Protein AF-A0A3B9NC75-F1 (afdb_monomer_lite)

Foldseek 3Di:
DDPVVVVVVVLVVLLVLLVVLQVVLVVLVVCLVVQLVVVCVFPDPNVVSVVCSPVVSVLSNVLSVCSVDPNVVVSVVSSVVNVVVVVVRD

Structure (mmCIF, N/CA/C/O backbone):
data_AF-A0A3B9NC75-F1
#
_entry.id   AF-A0A3B9NC75-F1
#
loop_
_atom_site.group_PDB
_atom_site.id
_atom_site.type_symbol
_atom_site.label_atom_id
_atom_site.label_alt_id
_atom_site.label_comp_id
_atom_site.label_asym_id
_atom_site.label_entity_id
_atom_site.label_seq_id
_atom_site.pdbx_PDB_ins_code
_atom_site.Cartn_x
_atom_site.Cartn_y
_atom_site.Cartn_z
_atom_site.occupancy
_atom_site.B_iso_or_equiv
_atom_site.auth_seq_id
_atom_site.auth_comp_id
_atom_site.auth_asym_id
_atom_site.auth_atom_id
_atom_site.pdbx_PDB_model_num
ATOM 1 N N . MET A 1 1 ? -20.989 -10.709 20.123 1.00 62.06 1 MET A N 1
ATOM 2 C CA . MET A 1 1 ? -19.789 -9.856 20.276 1.00 62.06 1 MET A CA 1
ATOM 3 C C . MET A 1 1 ? -20.250 -8.476 20.711 1.00 62.06 1 MET A C 1
ATOM 5 O O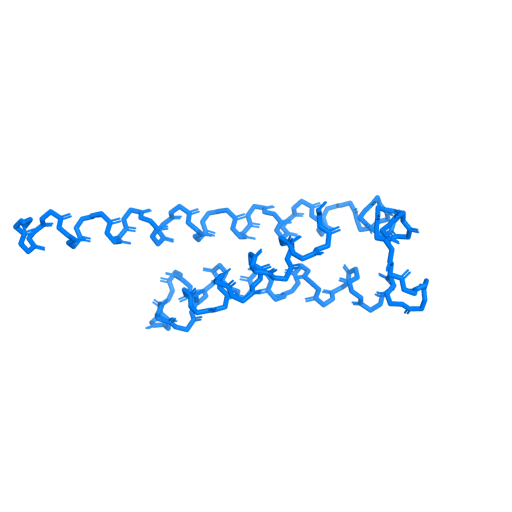 . MET A 1 1 ? -21.140 -7.933 20.070 1.00 62.06 1 MET A O 1
ATOM 9 N N . ASN A 1 2 ? -19.723 -7.933 21.809 1.00 84.00 2 ASN A N 1
ATOM 10 C CA . ASN A 1 2 ? -20.181 -6.637 22.316 1.00 84.00 2 ASN A CA 1
ATOM 11 C C . ASN A 1 2 ? -19.692 -5.505 21.400 1.00 84.00 2 ASN A C 1
ATOM 13 O O . ASN A 1 2 ? -18.571 -5.563 20.892 1.00 84.00 2 ASN A O 1
ATOM 17 N N . ALA A 1 3 ? -20.505 -4.459 21.218 1.00 85.69 3 ALA A N 1
ATOM 18 C CA . ALA A 1 3 ? -20.198 -3.342 20.314 1.00 85.69 3 ALA A CA 1
ATOM 19 C C . ALA A 1 3 ? -18.841 -2.675 20.621 1.00 85.69 3 ALA A C 1
ATOM 21 O O . ALA A 1 3 ? -18.110 -2.283 19.715 1.00 85.69 3 ALA A O 1
ATOM 22 N N . ARG A 1 4 ? -18.455 -2.628 21.904 1.00 86.25 4 ARG A N 1
ATOM 23 C CA . ARG A 1 4 ? -17.151 -2.122 22.355 1.00 86.25 4 ARG A CA 1
ATOM 24 C C . ARG A 1 4 ? -15.983 -2.987 21.870 1.00 86.25 4 ARG A C 1
ATOM 26 O O . ARG A 1 4 ? -14.986 -2.451 21.401 1.00 86.25 4 ARG A O 1
ATOM 33 N N . THR A 1 5 ? -16.107 -4.310 21.960 1.00 89.81 5 THR A N 1
ATOM 34 C CA . THR A 1 5 ? -15.069 -5.249 21.507 1.00 89.81 5 THR A CA 1
ATOM 35 C C . THR A 1 5 ? -14.889 -5.172 19.994 1.00 89.81 5 THR A C 1
ATOM 37 O O . THR A 1 5 ? -13.760 -5.124 19.518 1.00 89.81 5 THR A O 1
ATOM 40 N N . ALA A 1 6 ? -15.994 -5.082 19.247 1.00 88.25 6 ALA A N 1
ATOM 41 C CA . ALA A 1 6 ? -15.964 -4.914 17.795 1.00 88.25 6 ALA A CA 1
ATOM 42 C C . ALA A 1 6 ? -15.253 -3.616 17.380 1.00 88.25 6 ALA A C 1
ATOM 44 O O . ALA A 1 6 ? -14.402 -3.633 16.495 1.00 88.25 6 ALA A O 1
ATOM 45 N N . HIS A 1 7 ? -15.556 -2.508 18.061 1.00 90.06 7 HIS A N 1
ATOM 46 C CA . HIS A 1 7 ? -14.915 -1.221 17.806 1.00 90.06 7 HIS A CA 1
ATOM 47 C C . HIS A 1 7 ? -13.402 -1.270 18.052 1.00 90.06 7 HIS A C 1
ATOM 49 O O . HIS A 1 7 ? -12.628 -0.841 17.203 1.00 90.06 7 HIS A O 1
ATOM 55 N N . ILE A 1 8 ? -12.970 -1.823 19.191 1.00 93.62 8 ILE A N 1
ATOM 56 C CA . ILE A 1 8 ? -11.540 -1.953 19.510 1.00 93.62 8 ILE A CA 1
ATOM 57 C C . ILE A 1 8 ? -10.835 -2.807 18.453 1.00 93.62 8 ILE A C 1
ATOM 59 O O . ILE A 1 8 ? -9.819 -2.381 17.915 1.00 93.62 8 ILE A O 1
ATOM 63 N N . A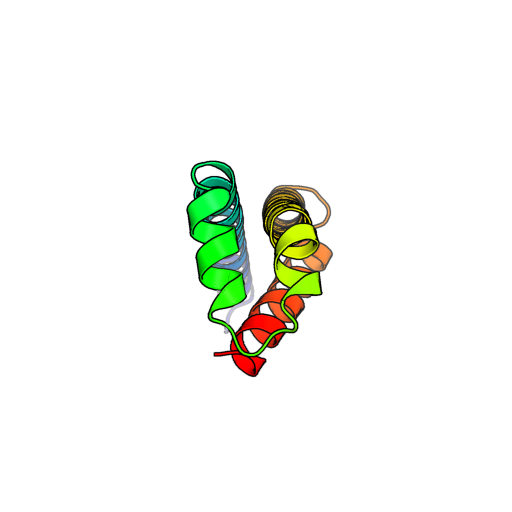LA A 1 9 ? -11.405 -3.963 18.100 1.00 94.44 9 ALA A N 1
ATOM 64 C CA . ALA A 1 9 ? -10.831 -4.841 17.085 1.00 94.44 9 ALA A CA 1
ATOM 65 C C . ALA A 1 9 ? -10.678 -4.133 15.728 1.00 94.44 9 ALA A C 1
ATOM 67 O O . ALA A 1 9 ? -9.618 -4.210 15.108 1.00 94.44 9 ALA A O 1
ATOM 68 N N . MET A 1 10 ? -11.701 -3.397 15.284 1.00 92.19 10 MET A N 1
ATOM 69 C CA . MET A 1 10 ? -11.645 -2.637 14.033 1.00 92.19 10 MET A CA 1
ATOM 70 C C . MET A 1 10 ? -10.561 -1.555 14.044 1.00 92.19 10 MET A C 1
ATOM 72 O O . MET A 1 10 ? -9.843 -1.398 13.057 1.00 92.19 10 MET A O 1
ATOM 76 N N . GLU A 1 11 ? -10.430 -0.810 15.140 1.00 93.56 11 GLU A N 1
ATOM 77 C CA . GLU A 1 11 ? -9.400 0.222 15.269 1.00 93.56 11 GLU A CA 1
ATOM 78 C C . GLU A 1 11 ? -7.995 -0.390 15.267 1.00 93.56 11 GLU A C 1
ATOM 80 O O . GLU A 1 11 ? -7.115 0.115 14.569 1.00 93.56 11 GLU A O 1
ATOM 85 N N . SER A 1 12 ? -7.796 -1.511 15.966 1.00 95.69 12 SER A N 1
ATOM 86 C CA . SER A 1 12 ? -6.531 -2.250 15.960 1.00 95.69 12 SER A CA 1
ATOM 87 C C . SER A 1 12 ? -6.165 -2.746 14.562 1.00 95.69 12 SER A C 1
ATOM 89 O O . SER A 1 12 ? -5.042 -2.523 14.117 1.00 95.69 12 SER A O 1
ATOM 91 N N . ILE A 1 13 ? -7.114 -3.349 13.837 1.00 95.06 13 ILE A N 1
ATOM 92 C CA . ILE A 1 13 ? -6.908 -3.803 12.452 1.00 95.06 13 ILE A CA 1
ATOM 93 C C . ILE A 1 13 ? -6.542 -2.624 11.547 1.00 95.06 13 ILE A C 1
ATOM 95 O O . ILE A 1 13 ? -5.611 -2.718 10.749 1.00 95.06 13 ILE A O 1
ATOM 99 N N . ARG A 1 14 ? -7.234 -1.488 11.689 1.00 95.56 14 ARG A N 1
ATOM 100 C CA . ARG A 1 14 ? -6.937 -0.289 10.900 1.00 95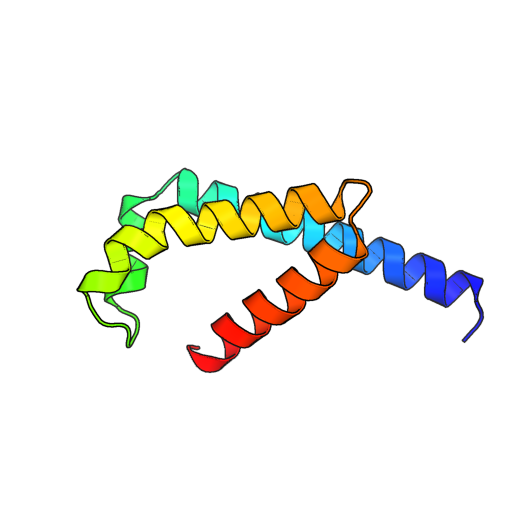.56 14 ARG A CA 1
ATOM 101 C C . ARG A 1 14 ? -5.517 0.210 11.151 1.00 95.56 14 ARG A C 1
ATOM 103 O O . ARG A 1 14 ? -4.821 0.541 10.198 1.00 95.56 14 ARG A O 1
ATOM 110 N N . ILE A 1 15 ? -5.102 0.286 12.415 1.00 96.19 15 ILE A N 1
ATOM 111 C CA . ILE A 1 15 ? -3.756 0.738 12.789 1.00 96.19 15 ILE A CA 1
ATOM 112 C C . ILE A 1 15 ? -2.702 -0.240 12.263 1.00 96.19 15 ILE A C 1
ATOM 114 O O . ILE A 1 15 ? -1.702 0.203 11.707 1.00 96.19 15 ILE A O 1
ATOM 118 N N . ALA A 1 16 ? -2.946 -1.548 12.363 1.00 96.62 16 ALA A N 1
ATOM 119 C CA . ALA A 1 16 ? -2.054 -2.560 11.807 1.00 96.62 16 ALA A CA 1
ATOM 120 C C . ALA A 1 16 ? -1.886 -2.390 10.289 1.00 96.62 16 ALA A C 1
ATOM 122 O O . ALA A 1 16 ? -0.757 -2.315 9.811 1.00 96.62 16 ALA A O 1
ATOM 123 N N . PHE A 1 17 ? -2.984 -2.230 9.539 1.00 96.50 17 PHE A N 1
ATOM 124 C CA . PHE A 1 17 ? -2.908 -1.969 8.098 1.00 96.50 17 PHE A CA 1
ATOM 125 C C . PHE A 1 17 ? -2.230 -0.640 7.770 1.00 96.50 17 PHE A C 1
ATOM 127 O O . PHE A 1 17 ? -1.463 -0.567 6.818 1.00 96.50 17 PHE A O 1
ATOM 134 N N . MET A 1 18 ? -2.477 0.407 8.556 1.00 96.94 18 MET A N 1
ATOM 135 C CA . MET A 1 18 ? -1.837 1.707 8.368 1.00 96.94 18 MET A CA 1
ATOM 136 C C . MET A 1 18 ? -0.314 1.588 8.460 1.00 96.94 18 MET A C 1
ATOM 138 O O . MET A 1 18 ? 0.389 2.036 7.558 1.00 96.94 18 MET A O 1
ATOM 142 N N . VAL A 1 19 ? 0.188 0.960 9.527 1.00 97.38 19 VAL A N 1
ATOM 143 C CA . VAL A 1 19 ? 1.628 0.746 9.727 1.00 97.38 19 VAL A CA 1
ATOM 144 C C . VAL A 1 19 ? 2.192 -0.157 8.634 1.00 97.38 19 VAL A C 1
ATOM 146 O O . VAL A 1 19 ? 3.220 0.176 8.051 1.00 97.38 19 VAL A O 1
ATOM 149 N N . PHE A 1 20 ? 1.497 -1.250 8.313 1.00 96.81 20 PHE A N 1
ATOM 150 C CA . PHE A 1 20 ? 1.888 -2.185 7.262 1.00 96.81 20 PHE A CA 1
ATOM 151 C C . PHE A 1 20 ? 2.089 -1.486 5.912 1.00 96.81 20 PHE A C 1
ATOM 153 O O . PHE A 1 20 ? 3.153 -1.610 5.313 1.00 96.81 20 PHE A O 1
ATOM 160 N N . TRP A 1 21 ? 1.109 -0.703 5.456 1.00 97.50 21 TRP A N 1
ATOM 161 C CA . TRP A 1 21 ? 1.189 -0.038 4.157 1.00 97.50 21 TRP A CA 1
ATOM 162 C C . TRP A 1 21 ? 2.268 1.039 4.096 1.00 97.50 21 TRP A C 1
ATOM 164 O O . TRP A 1 21 ? 2.962 1.141 3.088 1.00 97.50 21 TRP A O 1
ATOM 174 N N . ILE A 1 22 ? 2.441 1.819 5.168 1.00 96.62 22 ILE A N 1
ATOM 175 C CA . ILE A 1 22 ? 3.505 2.829 5.235 1.00 96.62 22 ILE A CA 1
ATOM 176 C C . ILE A 1 22 ? 4.876 2.151 5.184 1.00 96.62 22 ILE A C 1
ATOM 178 O O . ILE A 1 22 ? 5.734 2.572 4.413 1.00 96.62 22 ILE A O 1
ATOM 182 N N . TYR A 1 23 ? 5.071 1.093 5.972 1.00 97.25 23 TYR A N 1
ATOM 183 C CA . TYR A 1 23 ? 6.330 0.355 6.012 1.00 97.25 23 TYR A CA 1
ATOM 184 C C . TYR A 1 23 ? 6.680 -0.246 4.646 1.00 97.25 23 TYR A C 1
ATOM 186 O O . TYR A 1 23 ? 7.760 0.014 4.124 1.00 97.25 23 TYR A O 1
ATOM 194 N N . VAL A 1 24 ? 5.743 -0.977 4.036 1.00 95.62 24 VAL A N 1
ATOM 195 C CA . VAL A 1 24 ? 5.946 -1.634 2.736 1.00 95.62 24 VAL A CA 1
ATOM 196 C C . VAL A 1 24 ? 6.210 -0.617 1.619 1.00 95.62 24 VAL A C 1
ATOM 198 O O . VAL A 1 24 ? 7.039 -0.863 0.744 1.00 95.62 24 VAL A O 1
ATOM 201 N N . ALA A 1 25 ? 5.542 0.538 1.648 1.00 96.31 25 ALA A N 1
ATOM 202 C CA . ALA A 1 25 ? 5.800 1.598 0.682 1.00 96.31 25 ALA A CA 1
ATOM 203 C C . ALA A 1 25 ? 7.207 2.191 0.843 1.00 96.31 25 ALA A C 1
ATOM 205 O O . ALA A 1 25 ? 7.904 2.390 -0.149 1.00 96.31 25 ALA A O 1
ATOM 206 N N . ILE A 1 26 ? 7.629 2.468 2.082 1.00 96.69 26 ILE A N 1
ATOM 207 C CA . ILE A 1 26 ? 8.963 3.012 2.370 1.00 96.69 26 ILE A CA 1
ATOM 208 C C . ILE A 1 26 ? 10.050 2.028 1.936 1.00 96.69 26 ILE A C 1
ATOM 210 O O . ILE A 1 26 ? 10.985 2.448 1.265 1.00 96.69 26 ILE A O 1
ATOM 214 N N . ASP A 1 27 ? 9.901 0.742 2.251 1.00 95.81 27 ASP A N 1
ATOM 215 C CA . ASP A 1 27 ? 10.831 -0.320 1.847 1.00 95.81 27 ASP A CA 1
ATOM 216 C C . ASP A 1 27 ? 11.086 -0.302 0.326 1.00 9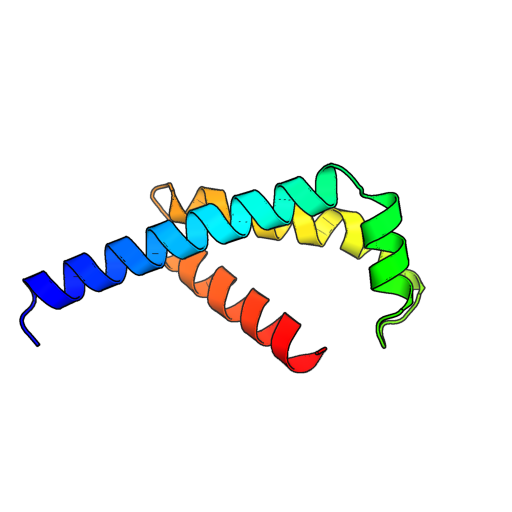5.81 27 ASP A C 1
ATOM 218 O O . ASP A 1 27 ? 12.224 -0.198 -0.135 1.00 95.81 27 ASP A O 1
ATOM 222 N N . LYS A 1 28 ? 10.013 -0.231 -0.472 1.00 94.06 28 LYS A N 1
ATOM 223 C CA . LYS A 1 28 ? 10.109 -0.147 -1.940 1.00 94.06 28 LYS A CA 1
ATOM 224 C C . LYS A 1 28 ? 10.696 1.167 -2.451 1.00 94.06 28 LYS A C 1
ATOM 226 O O . LYS A 1 28 ? 11.316 1.182 -3.512 1.00 94.06 28 LYS A O 1
ATOM 231 N N . LEU A 1 29 ? 10.474 2.271 -1.739 1.00 94.06 29 LEU A N 1
ATOM 232 C CA . LEU A 1 29 ? 11.026 3.582 -2.093 1.00 94.06 29 LEU A CA 1
ATOM 233 C C . LEU A 1 29 ? 12.508 3.714 -1.721 1.00 94.06 29 LEU A C 1
ATOM 235 O O . LEU A 1 29 ? 13.218 4.478 -2.372 1.00 94.06 29 LEU A O 1
ATOM 239 N N . MET A 1 30 ? 12.974 2.990 -0.701 1.00 95.62 30 MET A N 1
ATOM 240 C CA . MET A 1 30 ? 14.383 2.950 -0.309 1.00 95.62 30 MET A CA 1
ATOM 241 C C . MET A 1 30 ? 15.225 2.138 -1.296 1.00 95.62 30 MET A C 1
ATOM 243 O O . MET A 1 30 ? 16.334 2.555 -1.629 1.00 95.62 30 MET A O 1
ATOM 247 N N . GLU A 1 31 ? 14.690 1.031 -1.819 1.00 94.25 31 GLU A N 1
ATOM 248 C CA . GLU A 1 31 ? 15.385 0.174 -2.788 1.00 94.25 31 GLU A CA 1
ATOM 249 C C . GLU A 1 31 ? 14.597 -0.004 -4.103 1.00 94.25 31 GLU A C 1
ATOM 251 O O . GLU A 1 31 ? 14.203 -1.117 -4.475 1.00 94.25 31 GLU A O 1
ATOM 256 N N . PRO A 1 32 ? 14.387 1.077 -4.881 1.00 91.38 32 PRO A N 1
ATOM 257 C CA . PRO A 1 32 ? 13.527 1.038 -6.064 1.00 91.38 32 PRO A CA 1
ATOM 258 C C . PRO A 1 32 ? 14.064 0.112 -7.163 1.00 91.38 32 PRO A C 1
ATOM 260 O O . PRO A 1 32 ? 13.286 -0.505 -7.891 1.00 91.38 32 PRO A O 1
ATOM 263 N N . SER A 1 33 ? 15.389 -0.028 -7.279 1.00 92.56 33 SER A N 1
ATOM 264 C CA . SER A 1 33 ? 16.031 -0.945 -8.228 1.00 92.56 33 SER A CA 1
ATOM 265 C C . SER A 1 33 ? 15.800 -2.412 -7.859 1.00 92.56 33 SER A C 1
ATOM 267 O O . SER A 1 33 ? 15.488 -3.217 -8.740 1.00 92.56 33 SER A O 1
ATOM 269 N N . ALA A 1 34 ? 15.900 -2.759 -6.572 1.00 93.25 34 ALA A N 1
ATOM 270 C CA . ALA A 1 34 ? 15.624 -4.105 -6.078 1.00 93.25 34 ALA A CA 1
ATOM 271 C C . ALA A 1 34 ? 14.145 -4.461 -6.271 1.00 93.25 34 ALA A C 1
ATOM 273 O O . ALA A 1 34 ? 13.826 -5.541 -6.775 1.00 93.25 34 ALA A O 1
ATOM 274 N N . PHE A 1 35 ? 13.241 -3.523 -5.973 1.00 93.69 35 PHE A N 1
ATOM 275 C CA . PHE A 1 35 ? 11.811 -3.715 -6.190 1.00 93.69 35 PHE A CA 1
ATOM 276 C C . PHE A 1 35 ? 11.459 -3.882 -7.677 1.00 93.69 35 PHE A C 1
ATOM 278 O O . PHE A 1 35 ? 10.735 -4.809 -8.042 1.00 93.69 35 PHE A O 1
ATOM 285 N N . GLN A 1 36 ? 12.017 -3.053 -8.564 1.00 93.81 36 GLN A N 1
ATOM 286 C CA . GLN A 1 36 ? 11.817 -3.206 -10.007 1.00 93.81 36 GLN A CA 1
ATOM 287 C C . GLN A 1 36 ? 12.355 -4.553 -10.520 1.00 93.81 36 GLN A C 1
ATOM 289 O O . GLN A 1 36 ? 11.707 -5.205 -11.339 1.00 93.81 36 GLN A O 1
ATOM 294 N N . ALA A 1 37 ? 13.515 -5.000 -10.029 1.00 93.06 37 ALA A N 1
ATOM 295 C CA . ALA A 1 37 ? 14.060 -6.311 -10.370 1.00 93.06 37 ALA A CA 1
ATOM 296 C C . ALA A 1 37 ? 13.161 -7.458 -9.877 1.00 93.06 37 ALA A C 1
ATOM 298 O O . ALA A 1 37 ? 13.001 -8.451 -10.585 1.00 93.06 37 ALA A O 1
ATOM 299 N N . ALA A 1 38 ? 12.538 -7.318 -8.703 1.00 90.81 38 ALA A N 1
ATOM 300 C CA . ALA A 1 38 ? 11.550 -8.271 -8.206 1.00 90.81 38 ALA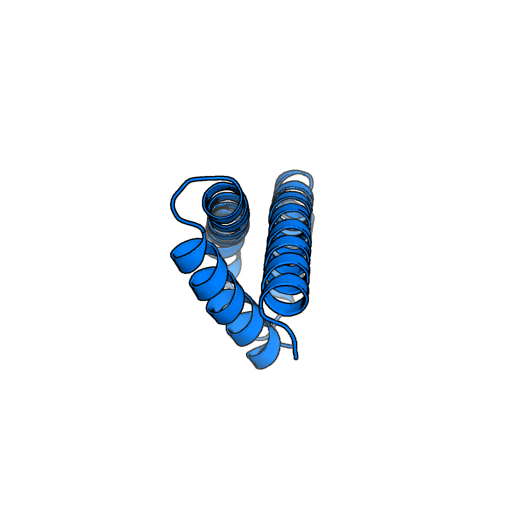 A CA 1
ATOM 301 C C . ALA A 1 38 ? 10.287 -8.301 -9.086 1.00 90.81 38 ALA A C 1
ATOM 303 O O . ALA A 1 38 ? 9.817 -9.385 -9.423 1.00 90.81 38 ALA A O 1
ATOM 304 N N . LEU A 1 39 ? 9.791 -7.142 -9.539 1.00 91.56 39 LEU A N 1
ATOM 305 C CA . LEU A 1 39 ? 8.658 -7.054 -10.473 1.00 91.56 39 LEU A CA 1
ATOM 306 C C . LEU A 1 39 ? 8.941 -7.752 -11.810 1.00 91.56 39 LEU A C 1
ATOM 308 O O . LEU A 1 39 ? 8.054 -8.390 -12.363 1.00 91.56 39 LEU A O 1
ATOM 312 N N . LEU A 1 40 ? 10.177 -7.685 -12.314 1.00 92.19 40 LEU A N 1
ATOM 313 C CA . LEU A 1 40 ? 10.578 -8.388 -13.541 1.00 92.19 40 LEU A CA 1
ATOM 314 C C . LEU A 1 40 ? 10.603 -9.917 -13.396 1.00 92.19 40 LEU A C 1
ATOM 316 O O . LEU A 1 40 ? 10.602 -10.617 -14.405 1.00 92.19 40 LEU A O 1
ATOM 320 N N . ARG A 1 41 ? 10.654 -10.439 -12.165 1.00 90.19 41 ARG A N 1
ATOM 321 C CA . ARG A 1 41 ? 10.598 -11.883 -11.882 1.00 90.19 41 ARG A CA 1
ATOM 322 C C . ARG A 1 41 ? 9.170 -12.398 -11.720 1.00 90.19 41 ARG A C 1
ATOM 324 O O . ARG A 1 41 ? 8.971 -13.608 -11.688 1.00 90.19 41 ARG A O 1
ATOM 331 N N . GLN A 1 42 ? 8.195 -11.503 -11.583 1.00 87.06 42 GLN A N 1
ATOM 332 C CA . GLN A 1 42 ? 6.786 -11.873 -11.522 1.00 87.06 42 GLN A CA 1
ATOM 333 C C . GLN A 1 42 ? 6.263 -12.216 -12.924 1.00 87.06 42 GLN A C 1
ATOM 335 O O . GLN A 1 42 ? 6.835 -11.760 -13.916 1.00 87.06 42 GLN A O 1
ATOM 340 N N . PRO A 1 43 ? 5.161 -12.980 -13.037 1.00 87.81 43 PRO A N 1
ATOM 341 C CA . PRO A 1 43 ? 4.503 -13.278 -14.312 1.00 87.81 43 PRO A CA 1
ATOM 342 C C . PRO A 1 43 ? 3.747 -12.052 -14.870 1.00 87.81 43 PRO A C 1
ATOM 344 O O . PRO A 1 43 ? 2.589 -12.136 -15.273 1.00 87.81 43 PRO A O 1
ATOM 347 N N . LEU A 1 44 ? 4.396 -10.887 -14.870 1.00 85.19 44 LEU A N 1
ATOM 348 C CA . LEU A 1 44 ? 3.896 -9.620 -15.385 1.00 85.19 44 LEU A CA 1
ATOM 349 C C . LEU A 1 44 ? 4.665 -9.260 -16.661 1.00 85.19 44 LEU A C 1
ATOM 351 O O . LEU A 1 44 ? 5.852 -9.580 -16.780 1.00 85.19 44 LEU A O 1
ATOM 355 N N . PRO A 1 45 ? 4.047 -8.558 -17.625 1.00 89.56 45 PRO A N 1
ATOM 356 C CA . PRO A 1 45 ? 4.785 -8.088 -18.784 1.00 89.56 45 PRO A CA 1
ATOM 357 C C . PRO A 1 45 ? 5.893 -7.128 -18.336 1.00 89.56 45 PRO A C 1
ATOM 359 O O . PRO A 1 45 ? 5.660 -6.223 -17.535 1.00 89.56 45 PRO A O 1
ATOM 362 N N . SER A 1 46 ? 7.098 -7.280 -18.884 1.00 89.50 46 SER A N 1
ATOM 363 C CA . SER A 1 46 ? 8.270 -6.484 -18.487 1.00 89.50 46 SER A CA 1
ATOM 364 C C . SER A 1 46 ? 8.066 -4.969 -18.639 1.00 89.50 46 SER A C 1
ATOM 366 O O . SER A 1 46 ? 8.650 -4.185 -17.889 1.00 89.50 46 SER A O 1
ATOM 368 N N . SER A 1 47 ? 7.181 -4.548 -19.550 1.00 90.75 47 SER A N 1
ATOM 369 C CA . SER A 1 47 ? 6.768 -3.151 -19.730 1.00 90.75 47 SER A CA 1
ATOM 370 C C . SER A 1 47 ? 6.058 -2.552 -18.511 1.00 90.75 47 SER A C 1
ATOM 372 O O . SER A 1 47 ? 6.078 -1.333 -18.342 1.00 90.75 47 SER A O 1
ATOM 374 N N . TRP A 1 48 ? 5.477 -3.381 -17.639 1.00 90.44 48 TRP A N 1
ATOM 375 C CA . TRP A 1 48 ? 4.787 -2.949 -16.423 1.00 90.44 48 TRP A CA 1
ATOM 376 C C . TRP A 1 48 ? 5.722 -2.747 -15.232 1.00 90.44 48 TRP A C 1
ATOM 378 O O . TRP A 1 48 ? 5.363 -2.019 -14.310 1.00 90.44 48 TRP A O 1
ATOM 388 N N . ALA A 1 49 ? 6.933 -3.312 -15.246 1.00 90.50 49 ALA A N 1
ATOM 389 C CA . ALA A 1 49 ? 7.840 -3.232 -14.102 1.00 90.50 49 ALA A CA 1
ATOM 390 C C . ALA A 1 49 ? 8.218 -1.785 -13.748 1.00 90.50 49 ALA A C 1
ATOM 392 O O . ALA A 1 49 ? 8.219 -1.418 -12.579 1.00 90.50 49 ALA A O 1
ATOM 393 N N . LYS A 1 50 ? 8.488 -0.941 -14.753 1.00 90.31 50 LYS A N 1
ATOM 394 C CA . LYS A 1 50 ? 8.853 0.471 -14.555 1.00 90.31 50 LYS A CA 1
ATOM 395 C C . LYS A 1 50 ? 7.695 1.358 -14.063 1.00 90.31 50 LYS A C 1
ATOM 397 O O . LYS A 1 50 ? 7.915 2.138 -13.141 1.00 90.31 50 LYS A O 1
ATOM 402 N N . PRO A 1 51 ? 6.479 1.317 -14.643 1.00 92.94 51 PRO A N 1
ATOM 403 C CA . PRO A 1 51 ? 5.368 2.089 -14.090 1.00 92.94 51 PRO A CA 1
ATOM 404 C C . PRO A 1 51 ? 4.967 1.579 -12.700 1.00 92.94 51 PRO A C 1
ATOM 406 O O . PRO A 1 51 ? 4.825 2.392 -11.789 1.00 92.94 51 PRO A O 1
ATOM 409 N N . LEU A 1 52 ? 4.876 0.257 -12.494 1.00 92.25 52 LEU A N 1
ATOM 410 C CA . LEU A 1 52 ? 4.495 -0.315 -11.198 1.00 92.25 52 LEU A CA 1
ATOM 411 C C . LEU A 1 52 ? 5.526 -0.052 -10.100 1.00 92.25 52 LEU A C 1
ATOM 413 O O . LEU A 1 52 ? 5.123 0.146 -8.955 1.00 92.25 52 LEU A O 1
ATOM 417 N N . SER A 1 53 ? 6.822 0.022 -10.428 1.00 92.62 53 SER A N 1
ATOM 418 C CA . SER A 1 53 ? 7.857 0.333 -9.435 1.00 92.62 53 SER A CA 1
ATOM 419 C C . SER A 1 53 ? 7.663 1.703 -8.782 1.00 92.62 53 SER A C 1
ATOM 421 O O . SER A 1 53 ? 8.140 1.913 -7.674 1.00 92.62 53 SER A O 1
ATOM 423 N N . LEU A 1 54 ? 6.951 2.624 -9.444 1.00 91.38 54 LEU A N 1
ATOM 424 C CA . LEU A 1 54 ? 6.630 3.950 -8.917 1.00 91.38 54 LEU A CA 1
ATOM 425 C C . LEU A 1 54 ? 5.183 4.050 -8.420 1.00 91.38 54 LEU A C 1
ATOM 427 O O . LEU A 1 54 ? 4.933 4.589 -7.342 1.00 91.38 54 LEU A O 1
ATOM 431 N N . THR A 1 55 ? 4.216 3.548 -9.193 1.00 94.25 55 THR A N 1
ATOM 432 C CA . THR A 1 55 ? 2.797 3.707 -8.853 1.00 94.25 55 THR A CA 1
ATOM 433 C C . THR A 1 55 ? 2.391 2.839 -7.673 1.00 94.25 55 THR A C 1
ATOM 435 O O . THR A 1 55 ? 1.562 3.268 -6.877 1.00 94.25 55 THR A O 1
ATOM 438 N N . LEU A 1 56 ? 2.958 1.635 -7.535 1.00 94.75 56 LEU A N 1
ATOM 439 C CA . LEU A 1 56 ? 2.560 0.719 -6.470 1.00 94.75 56 LEU A CA 1
ATOM 440 C C . LEU A 1 56 ? 2.957 1.249 -5.080 1.00 94.75 56 LEU A C 1
ATOM 442 O O . LEU A 1 56 ? 2.052 1.400 -4.260 1.00 94.75 56 LEU A O 1
ATOM 446 N N . PRO A 1 57 ? 4.217 1.661 -4.821 1.00 95.62 57 PRO A N 1
ATOM 447 C CA . PRO A 1 57 ? 4.578 2.259 -3.534 1.00 95.62 57 PRO A CA 1
ATOM 448 C C . PRO A 1 57 ? 3.801 3.550 -3.246 1.00 95.62 57 PRO A C 1
ATOM 450 O O . PRO A 1 57 ? 3.444 3.818 -2.101 1.00 95.62 57 PRO A O 1
ATOM 453 N N . ALA A 1 58 ? 3.474 4.339 -4.278 1.00 96.38 58 ALA A N 1
ATOM 454 C CA . ALA A 1 58 ? 2.657 5.541 -4.118 1.00 96.38 58 ALA A CA 1
ATOM 455 C C . ALA A 1 58 ? 1.221 5.220 -3.664 1.00 96.38 58 ALA A C 1
ATOM 457 O O . ALA A 1 58 ? 0.699 5.880 -2.764 1.00 96.38 58 ALA A O 1
ATOM 458 N N . ILE A 1 59 ? 0.585 4.196 -4.248 1.00 96.56 59 ILE A N 1
ATOM 459 C CA . ILE A 1 59 ? -0.762 3.746 -3.856 1.00 96.56 59 ILE A CA 1
ATOM 460 C C . ILE A 1 59 ? -0.745 3.146 -2.445 1.00 96.56 59 ILE A C 1
ATOM 462 O O . ILE A 1 59 ? -1.660 3.395 -1.658 1.00 96.56 59 ILE A O 1
ATOM 466 N N . GLU A 1 60 ? 0.293 2.391 -2.097 1.00 96.94 60 GLU A N 1
ATOM 467 C CA . GLU A 1 60 ? 0.476 1.820 -0.760 1.00 96.94 60 GLU A CA 1
ATOM 468 C C . GLU A 1 60 ? 0.625 2.925 0.292 1.00 96.94 60 GLU A C 1
ATOM 470 O O . GLU A 1 60 ? -0.122 2.957 1.272 1.00 96.94 60 GLU A O 1
ATOM 475 N N . LEU A 1 61 ? 1.491 3.910 0.042 1.00 96.69 61 LEU A N 1
ATOM 476 C CA . LEU A 1 61 ? 1.668 5.049 0.939 1.00 96.69 61 LEU A CA 1
ATOM 477 C C . LEU A 1 61 ? 0.376 5.864 1.081 1.00 96.69 61 LEU A C 1
ATOM 479 O O . LEU A 1 61 ? -0.028 6.202 2.195 1.00 96.69 61 LEU A O 1
ATOM 483 N N . ALA A 1 62 ? -0.314 6.131 -0.033 1.00 96.69 62 ALA A N 1
ATOM 484 C CA . ALA A 1 62 ? -1.611 6.801 -0.023 1.00 96.69 62 ALA A CA 1
ATOM 485 C C . ALA A 1 62 ? -2.643 6.018 0.804 1.00 96.69 62 ALA A C 1
ATOM 487 O O . ALA A 1 62 ? -3.386 6.612 1.585 1.00 96.69 62 ALA A O 1
ATOM 488 N N . THR A 1 63 ? -2.654 4.688 0.700 1.00 97.06 63 THR A N 1
ATOM 489 C CA . THR A 1 63 ? -3.532 3.818 1.495 1.00 97.06 63 THR A CA 1
ATOM 490 C C . THR A 1 63 ? -3.237 3.956 2.989 1.00 97.06 63 THR A C 1
ATOM 492 O O . THR A 1 63 ? -4.165 4.160 3.776 1.00 97.06 63 THR A O 1
ATOM 495 N N . GLY A 1 64 ? -1.960 3.951 3.382 1.00 96.25 64 GLY A N 1
ATOM 496 C CA . GLY A 1 64 ? -1.534 4.221 4.757 1.00 96.25 64 GLY A CA 1
ATOM 497 C C . GLY A 1 64 ? -2.014 5.582 5.277 1.00 96.25 64 GLY A C 1
ATOM 498 O O . GLY A 1 64 ? -2.612 5.669 6.351 1.00 96.25 64 GLY A O 1
ATOM 499 N N . ILE A 1 65 ? -1.852 6.645 4.484 1.00 95.62 65 ILE A N 1
ATOM 500 C CA . ILE A 1 65 ? -2.305 8.002 4.837 1.00 95.62 65 ILE A CA 1
ATOM 501 C C . ILE A 1 65 ? -3.835 8.063 4.993 1.00 95.62 65 ILE A C 1
ATOM 503 O O . ILE A 1 65 ? -4.347 8.663 5.942 1.00 95.62 65 ILE A O 1
ATOM 507 N N . LEU A 1 66 ? -4.592 7.418 4.100 1.00 95.94 66 LEU A N 1
ATOM 508 C CA . LEU A 1 66 ? -6.057 7.378 4.175 1.00 95.94 66 LEU A CA 1
ATOM 509 C C . LEU A 1 66 ? -6.551 6.661 5.440 1.00 95.94 66 LEU A C 1
ATOM 511 O O . LEU A 1 66 ? -7.556 7.079 6.025 1.00 95.94 66 LEU A O 1
ATOM 515 N N . LEU A 1 67 ? -5.839 5.618 5.881 1.00 95.44 67 LEU A N 1
ATOM 516 C CA . LEU A 1 67 ? -6.123 4.893 7.124 1.00 95.44 67 LEU A CA 1
ATOM 517 C C . LEU A 1 67 ? -5.806 5.717 8.383 1.00 95.44 67 LEU A C 1
ATOM 519 O O . LEU A 1 67 ? -6.489 5.549 9.398 1.00 95.44 67 LEU A O 1
ATOM 523 N N . ALA A 1 68 ? -4.826 6.622 8.313 1.00 93.06 68 ALA A N 1
ATOM 524 C CA . ALA A 1 68 ? -4.499 7.560 9.389 1.00 93.06 68 ALA A CA 1
ATOM 525 C C . ALA A 1 68 ? -5.515 8.712 9.503 1.00 93.06 68 ALA A C 1
ATOM 527 O O . ALA A 1 68 ? -5.795 9.204 10.596 1.00 93.06 68 ALA A O 1
ATOM 528 N N . GLY A 1 69 ? -6.068 9.149 8.368 1.00 90.62 69 GLY A N 1
ATOM 529 C CA . GLY A 1 69 ? -6.893 10.350 8.268 1.00 90.62 69 GLY A CA 1
ATOM 530 C C . GLY A 1 69 ? -8.401 10.136 8.435 1.00 90.62 69 GLY A C 1
ATOM 531 O O . GLY A 1 69 ? -8.889 9.233 9.113 1.00 90.62 69 GLY A O 1
ATOM 532 N N . ARG A 1 70 ? -9.175 11.020 7.792 1.00 88.50 70 ARG A N 1
ATOM 533 C CA . ARG A 1 70 ? -10.650 11.012 7.805 1.00 88.50 70 ARG A CA 1
ATOM 534 C C . ARG A 1 70 ? -11.255 9.918 6.913 1.00 88.50 70 ARG A C 1
ATOM 536 O O . ARG A 1 70 ? -12.380 9.485 7.151 1.00 88.50 70 ARG A O 1
ATOM 543 N N . TYR A 1 71 ? -10.515 9.444 5.912 1.00 93.19 71 TYR A N 1
ATOM 544 C CA . TYR A 1 71 ? -11.005 8.553 4.850 1.00 93.19 71 TYR A CA 1
ATOM 545 C C . TYR A 1 71 ? -10.745 7.063 5.128 1.00 93.19 71 TYR A C 1
ATOM 547 O O . TYR A 1 71 ? -10.479 6.274 4.224 1.00 93.19 71 TYR A O 1
ATOM 555 N N . LYS A 1 72 ? -10.891 6.658 6.392 1.00 92.12 72 LYS A N 1
ATOM 556 C CA . LYS A 1 72 ? -10.557 5.319 6.909 1.00 92.12 72 LYS A CA 1
ATOM 557 C C . LYS A 1 72 ? -11.232 4.183 6.138 1.00 92.12 72 LYS A C 1
ATOM 559 O O . LYS A 1 72 ? -10.605 3.169 5.857 1.00 92.12 72 LYS A O 1
ATOM 564 N N . LYS A 1 73 ? -12.505 4.361 5.765 1.00 92.38 73 LYS A N 1
ATOM 565 C CA . LYS A 1 73 ? -13.268 3.371 4.982 1.00 92.38 73 LYS A CA 1
ATOM 566 C C . LYS A 1 73 ? -12.680 3.163 3.586 1.00 92.38 73 LYS A C 1
ATOM 568 O O . LYS A 1 73 ? -12.592 2.028 3.137 1.00 92.38 73 LYS A O 1
ATOM 573 N N . LEU A 1 74 ? -12.257 4.245 2.929 1.00 94.50 74 LEU A N 1
ATOM 574 C CA . LEU A 1 74 ? -11.617 4.171 1.617 1.00 94.50 74 LEU A CA 1
ATOM 575 C C . LEU A 1 74 ? -10.246 3.497 1.722 1.00 94.50 74 LEU A C 1
ATOM 577 O O . LEU A 1 74 ? -9.945 2.623 0.920 1.00 94.50 74 LEU A O 1
ATOM 581 N N . GLY A 1 75 ? -9.460 3.833 2.750 1.00 93.88 75 GLY A N 1
ATOM 582 C CA . GLY A 1 75 ? -8.189 3.158 3.025 1.00 93.88 75 GLY A CA 1
ATOM 583 C C . GLY A 1 75 ? -8.351 1.649 3.255 1.00 93.88 75 GLY A C 1
ATOM 584 O O . GLY A 1 75 ? -7.571 0.858 2.735 1.00 93.88 75 GLY A O 1
ATOM 585 N N . LEU A 1 76 ? -9.398 1.221 3.970 1.00 94.69 76 LEU A N 1
ATOM 586 C CA . LEU A 1 76 ? -9.698 -0.206 4.155 1.00 94.69 76 LEU A CA 1
ATOM 587 C C . LEU A 1 76 ? -10.128 -0.880 2.844 1.00 94.69 76 LEU A C 1
ATOM 589 O O . LEU A 1 76 ? -9.676 -1.984 2.558 1.00 94.69 76 LEU A O 1
ATOM 593 N N . LEU A 1 77 ? -10.949 -0.216 2.024 1.00 95.56 77 LEU A N 1
ATOM 594 C CA . LEU A 1 77 ? -11.347 -0.741 0.714 1.00 95.56 77 LEU A CA 1
ATOM 595 C C . LEU A 1 77 ? -10.140 -0.907 -0.221 1.00 95.56 77 LEU A C 1
ATOM 597 O O . LEU A 1 77 ? -9.993 -1.949 -0.854 1.00 95.56 77 LEU A O 1
ATOM 601 N N . LEU A 1 78 ? -9.249 0.088 -0.263 1.00 95.62 78 LEU A N 1
ATOM 602 C CA . LEU A 1 78 ? -7.992 0.004 -1.010 1.00 95.62 78 LEU A CA 1
ATOM 603 C C . LEU A 1 78 ? -7.087 -1.104 -0.473 1.00 95.62 78 LEU A C 1
ATOM 605 O O . LEU A 1 78 ? -6.497 -1.830 -1.264 1.00 95.62 78 LEU A O 1
ATOM 609 N N . SER A 1 79 ? -7.033 -1.295 0.849 1.00 95.19 79 SER A N 1
ATOM 610 C CA . SER A 1 79 ? -6.290 -2.408 1.453 1.00 95.19 79 SER A CA 1
ATOM 611 C C . SER A 1 79 ? -6.795 -3.757 0.942 1.00 95.19 79 SER A C 1
ATOM 613 O O . SER A 1 79 ? -5.994 -4.603 0.560 1.00 95.19 79 SER A O 1
ATOM 615 N N . ILE A 1 80 ? -8.118 -3.945 0.880 1.00 94.69 80 ILE A N 1
ATOM 616 C CA . ILE A 1 80 ? -8.730 -5.169 0.344 1.00 94.69 80 ILE A CA 1
ATOM 617 C C . ILE A 1 80 ? -8.362 -5.344 -1.131 1.00 94.69 80 ILE A C 1
ATOM 619 O O . ILE A 1 80 ? -7.955 -6.433 -1.529 1.00 94.69 80 ILE A O 1
ATOM 623 N N . ALA A 1 81 ? -8.462 -4.283 -1.935 1.00 94.62 81 ALA A N 1
ATOM 624 C CA . ALA A 1 81 ? -8.130 -4.329 -3.357 1.00 94.62 81 ALA A CA 1
ATOM 625 C C . ALA A 1 81 ? -6.651 -4.679 -3.601 1.00 94.62 81 ALA A C 1
ATOM 627 O O . ALA A 1 81 ? -6.351 -5.534 -4.436 1.00 94.62 81 ALA A O 1
ATOM 628 N N . LEU A 1 82 ? -5.732 -4.068 -2.847 1.00 93.75 82 LEU A N 1
ATOM 629 C CA . LEU A 1 82 ? -4.296 -4.339 -2.929 1.00 93.75 82 LEU A CA 1
ATOM 630 C C . LEU A 1 82 ? -3.962 -5.771 -2.498 1.00 93.75 82 LEU A C 1
ATOM 632 O O . LEU A 1 82 ? -3.277 -6.477 -3.230 1.00 93.75 82 LEU A O 1
ATOM 636 N N . LEU A 1 83 ? -4.481 -6.233 -1.356 1.00 94.06 83 LEU A N 1
ATOM 637 C CA . LEU A 1 83 ? -4.259 -7.605 -0.881 1.00 94.06 83 LEU A CA 1
ATOM 638 C C . LEU A 1 83 ? -4.829 -8.645 -1.848 1.00 94.06 83 LEU A C 1
ATOM 640 O O . LEU A 1 83 ? -4.179 -9.654 -2.110 1.00 94.06 83 LEU A O 1
ATOM 644 N N . SER A 1 84 ? -6.009 -8.383 -2.413 1.00 91.81 84 SER A N 1
ATOM 645 C CA . SER A 1 84 ? -6.610 -9.249 -3.433 1.00 91.81 84 SER A CA 1
ATOM 646 C C . SER A 1 84 ? -5.736 -9.302 -4.681 1.00 91.81 84 SER A C 1
ATOM 648 O O . SER A 1 84 ? -5.479 -10.382 -5.196 1.00 91.81 84 SER A O 1
ATOM 650 N N . SER A 1 85 ? -5.225 -8.147 -5.121 1.00 87.88 85 SER A N 1
ATOM 651 C CA . SER A 1 85 ? -4.309 -8.073 -6.261 1.00 87.88 85 SER A CA 1
ATOM 652 C C . SER A 1 85 ? -3.061 -8.912 -5.995 1.00 87.88 85 SER A C 1
ATOM 654 O O . SER A 1 85 ? -2.748 -9.783 -6.794 1.00 87.88 85 SER A O 1
ATOM 656 N N . PHE A 1 86 ? -2.400 -8.739 -4.846 1.00 83.81 86 PHE A N 1
ATOM 657 C CA . PHE A 1 86 ? -1.231 -9.550 -4.491 1.00 83.81 86 PHE A CA 1
ATOM 658 C C . PHE A 1 86 ? -1.539 -11.046 -4.410 1.00 83.81 86 PHE A C 1
ATOM 660 O O . PHE A 1 86 ? -0.741 -11.842 -4.883 1.00 83.81 86 PHE A O 1
ATOM 667 N N . SER A 1 87 ? -2.700 -11.429 -3.880 1.00 86.00 87 SER A N 1
ATOM 668 C CA . SER A 1 87 ? -3.085 -12.840 -3.733 1.00 86.00 87 SER A CA 1
ATOM 669 C C . SER A 1 87 ? -3.372 -13.542 -5.063 1.00 86.00 87 SER A C 1
ATOM 671 O O . SER A 1 87 ? -3.345 -14.761 -5.117 1.00 86.00 87 SER A O 1
ATOM 673 N N . VAL A 1 88 ? -3.692 -12.798 -6.126 1.00 79.12 88 VAL A N 1
ATOM 674 C CA . VAL A 1 88 ? -3.872 -13.369 -7.472 1.00 79.12 88 VAL A CA 1
ATOM 675 C C . VAL A 1 88 ? -2.524 -13.652 -8.142 1.00 79.12 88 VAL A C 1
ATOM 677 O O . VAL A 1 88 ? -2.443 -14.530 -8.998 1.00 79.12 88 VAL A O 1
ATOM 680 N N . TYR A 1 89 ? -1.477 -12.904 -7.781 1.00 66.38 89 TYR A N 1
ATOM 681 C CA . TYR A 1 89 ? -0.161 -12.989 -8.423 1.00 66.38 89 TYR A CA 1
ATOM 682 C C . TYR 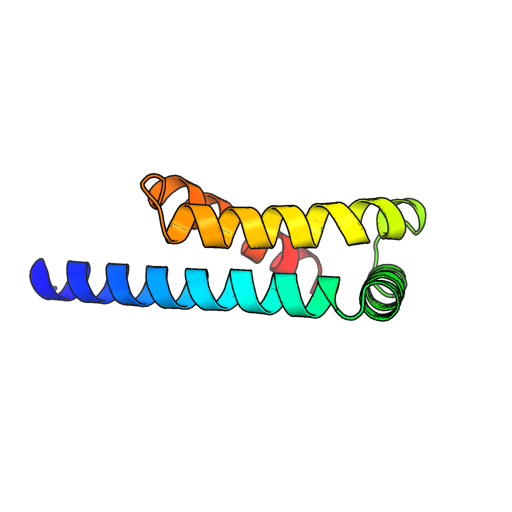A 1 89 ? 0.868 -13.831 -7.656 1.00 66.38 89 TYR A C 1
ATOM 684 O O . TYR A 1 89 ? 1.862 -14.233 -8.263 1.00 66.38 89 TYR A O 1
ATOM 692 N N . ILE A 1 90 ? 0.663 -14.047 -6.353 1.00 60.38 90 ILE A N 1
ATOM 693 C CA . ILE A 1 90 ? 1.461 -14.944 -5.498 1.00 60.38 90 ILE A CA 1
ATOM 694 C C . ILE A 1 90 ? 0.865 -16.347 -5.568 1.00 60.38 90 ILE A C 1
ATOM 696 O O . ILE A 1 90 ? 1.654 -17.294 -5.776 1.00 60.38 90 ILE A O 1
#

Secondary structure (DSSP, 8-state):
--HHHHHHHHHHHHHHHHHHHHHHHHHHHHSHHHHHHHHHHSSS-HHHHHHHHHHHHHHHHHHHHHHHSS-HHHHHHHHHHHHHHHHHH-

Sequence (90 aa):
MNARTAHIAMESIRIAFMVFWIYVAIDKLMEPSAFQAALLRQPLPSSWAKPLSLTLPAIELATGILLAGRYKKLGLLLSIALLSSFSVYI

Radius of gyration: 15.0 Å; chains: 1; bounding box: 36×26×42 Å

pLDDT: mean 91.93, std 6.49, range [60.38, 97.5]